Protein AF-A0AAF0IHS7-F1 (afdb_monomer_lite)

Secondary structure (DSSP, 8-state):
--EEEEEEEE-----SSS----EEEEEEESSPPP------TT--S--TTSPSSS-SEEEEEEEEEETTTEEEEEEEEEEEGGGGSS--EEEEEEEE-GGG-----TT-TTGGGS-EEESS--SHHHHHHTTSPPPPPPP------

Sequence (145 aa):
MPYDIYLLTYPIAPNRFNGSRAHWGIFIPNTPTPNFPPHNPTSAQPDPNLPPNPTPIGKVIHVTGTPFTGFGLEFKRNYNLASTGRGWKKYLLAIIDDKHVNIKRANDDDDGGKFSIDITPRDELEKQALRVDPPGPREEVPGVD

Organism: NCBI:txid2070801

Structure (mmCIF, N/CA/C/O backbone):
data_AF-A0AAF0IHS7-F1
#
_entry.id   AF-A0AAF0IHS7-F1
#
loop_
_atom_site.group_PDB
_atom_site.id
_atom_site.type_symbol
_atom_site.label_atom_id
_atom_site.label_alt_id
_atom_site.label_comp_id
_atom_site.label_asym_id
_atom_site.label_entity_id
_atom_site.label_seq_id
_atom_site.pdbx_PDB_ins_code
_atom_site.Cartn_x
_atom_site.Cartn_y
_atom_site.Cartn_z
_atom_site.occupancy
_atom_site.B_iso_or_equiv
_atom_site.auth_seq_id
_atom_site.auth_comp_id
_atom_site.auth_asym_id
_atom_site.auth_atom_id
_atom_site.pdbx_PDB_model_num
ATOM 1 N N . MET A 1 1 ? -11.415 1.745 16.001 1.00 79.81 1 MET A N 1
ATOM 2 C CA . MET A 1 1 ? -11.995 2.629 14.963 1.00 79.81 1 MET A CA 1
ATOM 3 C C . MET A 1 1 ? -11.707 2.026 13.600 1.00 79.81 1 MET A C 1
ATOM 5 O O . MET A 1 1 ? -10.572 1.627 13.393 1.00 79.81 1 MET A O 1
ATOM 9 N N . PRO A 1 2 ? -12.686 1.915 12.694 1.00 88.56 2 PRO A N 1
ATOM 10 C CA . PRO A 1 2 ? -12.454 1.283 11.401 1.00 88.56 2 PRO A CA 1
ATOM 11 C C . PRO A 1 2 ? -11.557 2.126 10.482 1.00 88.56 2 PRO A C 1
ATOM 13 O O . PRO A 1 2 ? -11.348 3.317 10.720 1.00 88.56 2 PRO A O 1
ATOM 16 N N . TYR A 1 3 ? -11.037 1.496 9.432 1.00 90.06 3 TYR A N 1
ATOM 17 C CA . TYR A 1 3 ? -10.193 2.091 8.402 1.00 90.06 3 TYR A CA 1
ATOM 18 C C . TYR A 1 3 ? -10.739 1.806 7.006 1.00 90.06 3 TYR A C 1
ATOM 20 O O . TYR A 1 3 ? -11.112 0.676 6.684 1.00 90.06 3 TYR A O 1
ATOM 28 N N . ASP A 1 4 ? -10.694 2.825 6.155 1.00 91.44 4 ASP A N 1
ATOM 29 C CA . ASP A 1 4 ? -11.002 2.696 4.740 1.00 91.44 4 ASP A CA 1
ATOM 30 C C . ASP A 1 4 ? -9.826 2.062 3.999 1.00 91.44 4 ASP A C 1
ATOM 32 O O . ASP A 1 4 ? -8.671 2.481 4.133 1.00 91.44 4 ASP A O 1
ATOM 36 N N . ILE A 1 5 ? -10.140 1.105 3.137 1.00 93.12 5 ILE A N 1
ATOM 37 C CA . ILE A 1 5 ? -9.214 0.525 2.175 1.00 93.12 5 ILE A CA 1
ATOM 38 C C . ILE A 1 5 ? -9.565 1.061 0.798 1.00 93.12 5 ILE A C 1
ATOM 40 O O . ILE A 1 5 ? -10.705 0.946 0.348 1.00 93.12 5 ILE A O 1
ATOM 44 N N . TYR A 1 6 ? -8.570 1.589 0.096 1.00 94.19 6 TYR A N 1
ATOM 45 C CA . TYR A 1 6 ? -8.725 2.109 -1.252 1.00 94.19 6 TYR A CA 1
ATOM 46 C C . TYR A 1 6 ? -7.919 1.296 -2.262 1.00 94.19 6 TYR A C 1
ATOM 48 O O . TYR A 1 6 ? -6.766 0.950 -2.015 1.00 94.19 6 TYR A O 1
ATOM 56 N N . LEU A 1 7 ? -8.475 1.086 -3.453 1.00 94.69 7 LEU A N 1
ATOM 57 C CA . LEU A 1 7 ? -7.692 0.819 -4.649 1.00 94.69 7 LEU A CA 1
ATOM 58 C C . LEU A 1 7 ? -7.030 2.130 -5.063 1.00 94.69 7 LEU A C 1
ATOM 60 O O . LEU A 1 7 ? -7.700 3.106 -5.410 1.00 94.69 7 LEU A O 1
ATOM 64 N N . LEU A 1 8 ? -5.708 2.148 -5.023 1.00 93.56 8 LEU A N 1
ATOM 65 C CA . LEU A 1 8 ? -4.885 3.243 -5.492 1.00 93.56 8 LEU A CA 1
ATOM 66 C C . LEU A 1 8 ? -4.475 2.964 -6.930 1.00 93.56 8 LEU A C 1
ATOM 68 O O . LEU A 1 8 ? -3.878 1.935 -7.225 1.00 93.56 8 LEU A O 1
ATOM 72 N N . THR A 1 9 ? -4.749 3.904 -7.822 1.00 91.38 9 THR A N 1
ATOM 73 C CA . THR A 1 9 ? -4.288 3.837 -9.209 1.00 91.38 9 THR A CA 1
ATOM 74 C C . THR A 1 9 ? -3.456 5.058 -9.527 1.00 91.38 9 THR A C 1
ATOM 76 O O . THR A 1 9 ? -3.743 6.169 -9.074 1.00 91.38 9 THR A O 1
ATOM 79 N N . TYR A 1 10 ? -2.440 4.854 -10.350 1.00 86.44 10 TYR A N 1
ATOM 80 C CA . TYR A 1 10 ? -1.643 5.931 -10.895 1.00 86.44 10 TYR A CA 1
ATOM 81 C C . TYR A 1 10 ? -1.975 6.041 -12.385 1.00 86.44 10 TYR A C 1
ATOM 83 O O . TYR A 1 10 ? -1.383 5.329 -13.199 1.00 86.44 10 TYR A O 1
ATOM 91 N N . PRO A 1 11 ? -2.953 6.864 -12.792 1.00 77.38 11 PRO A N 1
ATOM 92 C CA . PRO A 1 11 ? -3.234 7.047 -14.207 1.00 77.38 11 PRO A CA 1
ATOM 93 C C . PRO A 1 11 ? -1.996 7.614 -14.916 1.00 77.38 11 PRO A C 1
ATOM 95 O O . PRO A 1 11 ? -1.282 8.462 -14.379 1.00 77.38 11 PRO A O 1
ATOM 98 N N . ILE A 1 12 ? -1.720 7.120 -16.119 1.00 70.69 12 ILE A N 1
ATOM 99 C CA . ILE A 1 12 ? -0.776 7.749 -17.049 1.00 70.69 12 ILE A CA 1
ATOM 100 C C . ILE A 1 12 ? -1.628 8.324 -18.167 1.00 70.69 12 ILE A C 1
ATOM 102 O O . ILE A 1 12 ? -2.582 7.676 -18.602 1.00 70.69 12 ILE A O 1
ATOM 106 N N . ALA A 1 13 ? -1.306 9.531 -18.627 1.00 59.94 13 ALA A N 1
ATOM 107 C CA . ALA A 1 13 ? -1.870 10.004 -19.881 1.00 59.94 13 ALA A CA 1
ATOM 108 C C . ALA A 1 13 ? -1.537 8.972 -20.979 1.00 59.94 13 ALA A C 1
ATOM 110 O O . ALA A 1 13 ? -0.404 8.486 -21.017 1.00 59.94 13 ALA A O 1
ATOM 111 N N . PRO A 1 14 ? -2.492 8.587 -21.839 1.00 53.75 14 PRO A N 1
ATOM 112 C CA . PRO A 1 14 ? -2.250 7.580 -22.864 1.00 53.75 14 PRO A CA 1
ATOM 113 C C . PRO A 1 14 ? -1.097 8.027 -23.773 1.00 53.75 14 PRO A C 1
ATOM 115 O O . PRO A 1 14 ? -1.251 8.946 -24.575 1.00 53.75 14 PRO A O 1
ATOM 118 N N . ASN A 1 15 ? 0.068 7.389 -23.642 1.00 51.56 15 ASN A N 1
ATOM 119 C CA . ASN A 1 15 ? 1.209 7.624 -24.518 1.00 51.56 15 ASN A CA 1
ATOM 120 C C . ASN A 1 15 ? 1.196 6.572 -25.633 1.00 51.56 15 ASN A C 1
ATOM 122 O O . ASN A 1 15 ? 1.313 5.376 -25.366 1.00 51.56 15 ASN A O 1
ATOM 126 N N . ARG A 1 16 ? 1.020 7.019 -26.882 1.00 51.94 16 ARG A N 1
ATOM 127 C CA . ARG A 1 16 ? 0.800 6.152 -28.056 1.00 51.94 16 ARG A CA 1
ATOM 128 C C . ARG A 1 16 ? 2.030 5.337 -28.476 1.00 51.94 16 ARG A C 1
ATOM 130 O O . ARG A 1 16 ? 1.879 4.420 -29.271 1.00 51.94 16 ARG A O 1
ATOM 137 N N . PHE A 1 17 ? 3.218 5.657 -27.959 1.00 49.81 17 PHE A N 1
ATOM 138 C CA . PHE A 1 17 ? 4.482 5.099 -28.460 1.00 49.81 17 PHE A CA 1
ATOM 139 C C . PHE A 1 17 ? 5.218 4.181 -27.486 1.00 49.81 17 PHE A C 1
ATOM 141 O O . PHE A 1 17 ? 6.055 3.397 -27.909 1.00 49.81 17 PHE A O 1
ATOM 148 N N . ASN A 1 18 ? 4.900 4.238 -26.196 1.00 45.16 18 ASN A N 1
ATOM 149 C CA . ASN A 1 18 ? 5.509 3.365 -25.202 1.00 45.16 18 ASN A CA 1
ATOM 150 C C . ASN A 1 18 ? 4.429 3.017 -24.192 1.00 45.16 18 ASN A C 1
ATOM 152 O O . ASN A 1 18 ? 4.066 3.871 -23.381 1.00 45.16 18 ASN A O 1
ATOM 156 N N . GLY A 1 19 ? 3.889 1.797 -24.298 1.00 47.50 19 GLY A N 1
ATOM 157 C CA . GLY A 1 19 ? 2.845 1.252 -23.433 1.00 47.50 19 GLY A CA 1
ATOM 158 C C . GLY A 1 19 ? 3.177 1.514 -21.971 1.00 47.50 19 GLY A C 1
ATOM 159 O O . GLY A 1 19 ? 3.936 0.783 -21.337 1.00 47.50 19 GLY A O 1
ATOM 160 N N . SER A 1 20 ? 2.667 2.626 -21.457 1.00 52.97 20 SER A N 1
ATOM 161 C CA . SER A 1 20 ? 3.046 3.109 -20.146 1.00 52.97 20 SER A CA 1
ATOM 162 C C . SER A 1 20 ? 2.265 2.262 -19.156 1.00 52.97 20 SER A C 1
ATOM 164 O O . SER A 1 20 ? 1.034 2.284 -19.149 1.00 52.97 20 SER A O 1
ATOM 166 N N . ARG A 1 21 ? 2.974 1.438 -18.383 1.00 59.28 21 ARG A N 1
ATOM 167 C CA . ARG A 1 21 ? 2.343 0.461 -17.493 1.00 59.28 21 ARG A CA 1
ATOM 168 C C . ARG A 1 21 ? 1.566 1.204 -16.410 1.00 59.28 21 ARG A C 1
ATOM 170 O O . ARG A 1 21 ? 2.143 1.917 -15.586 1.00 59.28 21 ARG A O 1
ATOM 177 N N . ALA A 1 22 ? 0.244 1.060 -16.436 1.00 65.25 22 ALA A N 1
ATOM 178 C CA . ALA A 1 22 ? -0.592 1.475 -15.325 1.00 65.25 22 ALA A CA 1
ATOM 179 C C . ALA A 1 22 ? -0.125 0.715 -14.076 1.00 65.25 22 ALA A C 1
ATOM 181 O O . ALA A 1 22 ? 0.057 -0.500 -14.122 1.00 65.25 22 ALA A O 1
ATOM 182 N N . HIS A 1 23 ? 0.110 1.450 -12.990 1.00 83.88 23 HIS A N 1
ATOM 183 C CA . HIS A 1 23 ? 0.481 0.876 -11.699 1.00 83.88 23 HIS A CA 1
ATOM 184 C C . HIS A 1 23 ? -0.678 1.070 -10.735 1.00 83.88 23 HIS A C 1
ATOM 186 O O . HIS A 1 23 ? -1.357 2.105 -10.782 1.00 83.88 23 HIS A O 1
ATOM 192 N N . TRP A 1 24 ? -0.899 0.091 -9.870 1.00 91.31 24 TRP A N 1
ATOM 193 C CA . TRP A 1 24 ? -1.923 0.153 -8.842 1.00 91.31 24 TRP A CA 1
ATOM 194 C C . TRP A 1 24 ? -1.435 -0.516 -7.558 1.00 91.31 24 TRP A C 1
ATOM 196 O O . TRP A 1 24 ? -0.457 -1.261 -7.550 1.00 91.31 24 TRP A O 1
ATOM 206 N N . GLY A 1 25 ? -2.113 -0.214 -6.461 1.00 93.69 25 GLY A N 1
ATOM 207 C CA . GLY A 1 25 ? 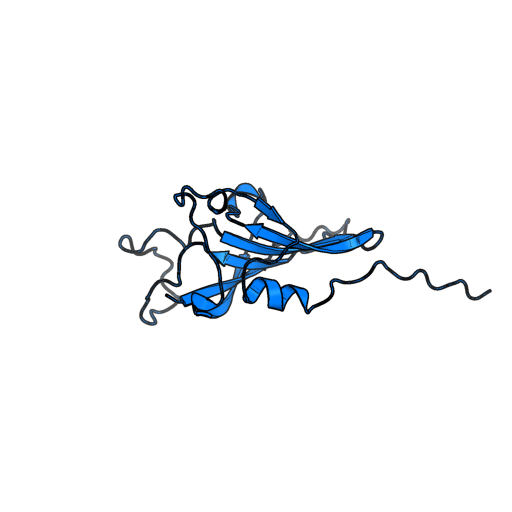-1.875 -0.824 -5.163 1.00 93.69 25 GLY A CA 1
ATOM 208 C C . GLY A 1 25 ? -3.092 -0.674 -4.266 1.00 93.69 25 GLY A C 1
ATOM 209 O O . GLY A 1 25 ? -4.097 -0.077 -4.648 1.00 93.69 25 GLY A O 1
ATOM 210 N N . ILE A 1 26 ? -2.993 -1.199 -3.057 1.00 95.50 26 ILE A N 1
ATOM 211 C CA . ILE A 1 26 ? -3.967 -0.998 -1.992 1.00 95.50 26 ILE A CA 1
ATOM 212 C C . ILE A 1 26 ? -3.432 0.107 -1.086 1.00 95.50 26 ILE A C 1
ATOM 214 O O . ILE A 1 26 ? -2.281 0.049 -0.660 1.00 95.50 26 ILE A O 1
ATOM 218 N N . PHE A 1 27 ? -4.250 1.113 -0.794 1.00 94.81 27 PHE A N 1
ATOM 219 C CA . PHE A 1 27 ? -3.906 2.217 0.094 1.00 94.81 27 PHE A CA 1
ATOM 220 C C . PHE A 1 27 ? -4.801 2.235 1.327 1.00 94.81 27 PHE A C 1
ATOM 222 O O . PHE A 1 27 ? -6.025 2.204 1.206 1.00 94.81 27 PHE A O 1
ATOM 229 N N . ILE A 1 28 ? -4.181 2.349 2.497 1.00 93.69 28 ILE A N 1
ATOM 230 C CA . ILE A 1 28 ? -4.856 2.505 3.785 1.00 93.69 28 ILE A CA 1
ATOM 231 C C . ILE A 1 28 ? -4.351 3.812 4.409 1.00 93.69 28 ILE A C 1
ATOM 233 O O . ILE A 1 28 ? -3.152 3.908 4.687 1.00 93.69 28 ILE A O 1
ATOM 237 N N . PRO A 1 29 ? -5.199 4.837 4.608 1.00 91.50 29 PRO A N 1
ATOM 238 C CA . PRO A 1 29 ? -4.777 6.085 5.232 1.00 91.50 29 PRO A CA 1
ATOM 239 C C . PRO A 1 29 ? -4.340 5.871 6.683 1.00 91.50 29 PRO A C 1
ATOM 241 O O . PRO A 1 29 ? -4.872 5.015 7.387 1.00 91.50 29 PRO A O 1
ATOM 244 N N . ASN A 1 30 ? -3.436 6.720 7.176 1.00 88.44 30 ASN A N 1
ATOM 245 C CA . ASN A 1 30 ? -3.055 6.692 8.593 1.00 88.44 30 ASN A CA 1
ATOM 246 C C . ASN A 1 30 ? -4.152 7.235 9.535 1.00 88.44 30 ASN A C 1
ATOM 248 O O . ASN A 1 30 ? -4.061 7.128 10.764 1.00 88.44 30 ASN A O 1
ATOM 252 N N . THR A 1 31 ? -5.194 7.831 8.959 1.00 84.25 31 THR A N 1
ATOM 253 C CA . THR A 1 31 ? -6.385 8.305 9.657 1.00 84.25 31 THR A CA 1
ATOM 254 C C . THR A 1 31 ? -7.497 7.259 9.561 1.00 84.25 31 THR A C 1
ATOM 256 O O . THR A 1 31 ? -7.749 6.781 8.454 1.00 84.25 31 THR A O 1
ATOM 259 N N . PRO A 1 32 ? -8.174 6.923 10.674 1.00 83.75 32 PRO A N 1
ATOM 260 C CA . PRO A 1 32 ? -9.330 6.032 10.640 1.00 83.75 32 PRO A CA 1
ATOM 261 C C . PRO A 1 32 ? -10.442 6.617 9.765 1.00 83.75 32 PRO A C 1
ATOM 263 O O . PRO A 1 32 ? -10.461 7.827 9.508 1.00 83.75 32 PRO A O 1
ATOM 266 N N . THR A 1 33 ? -11.366 5.759 9.329 1.00 81.19 33 THR A N 1
ATOM 267 C CA . THR A 1 33 ? -12.573 6.161 8.604 1.00 81.19 33 THR A CA 1
ATOM 268 C C . THR A 1 33 ? -13.274 7.253 9.405 1.00 81.19 33 THR A C 1
ATOM 270 O O . THR A 1 33 ? -13.623 7.030 10.570 1.00 81.19 33 THR A O 1
ATOM 273 N N . PRO A 1 34 ? -13.457 8.452 8.836 1.00 71.06 34 PRO A N 1
ATOM 274 C CA . PRO A 1 34 ? -14.186 9.492 9.531 1.00 71.06 34 PRO A CA 1
ATOM 275 C C . PRO A 1 34 ? -15.635 9.039 9.736 1.00 71.06 34 PRO A C 1
ATOM 277 O O . PRO A 1 34 ? -16.282 8.552 8.810 1.00 71.06 34 PRO A O 1
ATOM 280 N N . ASN A 1 35 ? -16.131 9.180 10.966 1.00 59.12 35 ASN A N 1
ATOM 281 C CA . ASN A 1 35 ? -17.510 8.870 11.337 1.00 59.12 35 ASN A CA 1
ATOM 282 C C . ASN A 1 35 ? -18.460 9.878 10.670 1.00 59.12 35 ASN A C 1
ATOM 284 O O . ASN A 1 35 ? -18.922 10.823 11.304 1.00 59.12 35 ASN A O 1
ATOM 288 N N . PHE A 1 36 ? -18.728 9.702 9.382 1.00 53.88 36 PHE A N 1
ATOM 289 C CA . PHE A 1 36 ? -19.752 10.455 8.677 1.00 53.88 36 PHE A CA 1
ATOM 290 C C . PHE A 1 36 ? -21.074 9.685 8.738 1.00 53.88 36 PHE A C 1
ATOM 292 O O . PHE A 1 36 ? -21.102 8.512 8.356 1.00 53.88 36 PHE A O 1
ATOM 299 N N . PRO A 1 37 ? -22.194 10.308 9.148 1.00 46.00 37 PRO A N 1
ATOM 300 C CA . PRO A 1 37 ? -23.495 9.841 8.689 1.00 46.00 37 PRO A CA 1
ATOM 301 C C . PRO A 1 37 ? -23.504 9.882 7.149 1.00 46.00 37 PRO A C 1
ATOM 303 O O . PRO A 1 37 ? -22.789 10.702 6.565 1.00 46.00 37 PRO A O 1
ATOM 306 N N . PRO A 1 38 ? -24.283 9.028 6.463 1.00 42.94 38 PRO A N 1
ATOM 307 C CA . PRO A 1 38 ? -24.330 9.009 5.006 1.00 42.94 38 PRO A CA 1
ATOM 308 C C . PRO A 1 38 ? -24.865 10.353 4.495 1.00 42.94 38 PRO A C 1
ATOM 310 O O . PRO A 1 38 ? -26.072 10.586 4.449 1.00 42.94 38 PRO A O 1
ATOM 313 N N . HIS A 1 39 ? -23.964 11.262 4.130 1.00 43.16 39 HIS A N 1
ATOM 314 C CA . HIS A 1 39 ? -24.305 12.530 3.509 1.00 43.16 39 HIS A CA 1
ATOM 315 C C . HIS A 1 39 ? -23.812 12.542 2.062 1.00 43.16 39 HIS A C 1
ATOM 317 O O . HIS A 1 39 ? -22.708 12.122 1.728 1.00 43.16 39 HIS A O 1
ATOM 323 N N . ASN A 1 40 ? -24.747 12.953 1.215 1.00 40.84 40 ASN A N 1
ATOM 324 C CA . ASN A 1 40 ? -24.813 12.851 -0.234 1.00 40.84 40 ASN A CA 1
ATOM 325 C C . ASN A 1 40 ? -23.490 13.221 -0.954 1.00 40.84 40 ASN A C 1
ATOM 327 O O . ASN A 1 40 ? -22.968 14.309 -0.713 1.00 40.84 40 ASN A O 1
ATOM 331 N N . PRO A 1 41 ? -22.979 12.410 -1.904 1.00 46.50 41 PRO A N 1
ATOM 332 C CA . PRO A 1 41 ? -21.697 12.640 -2.592 1.00 46.50 41 PRO A CA 1
ATOM 333 C C . PRO A 1 41 ? -21.678 13.827 -3.585 1.00 46.50 41 PRO A C 1
ATOM 335 O O . PRO A 1 41 ? -20.803 13.894 -4.445 1.00 46.50 41 PRO A O 1
ATOM 338 N N . THR A 1 42 ? -22.630 14.764 -3.517 1.00 41.00 42 THR A N 1
ATOM 339 C CA . THR A 1 42 ? -22.812 15.833 -4.522 1.00 41.00 42 THR A CA 1
ATOM 340 C C . THR A 1 42 ? -22.318 17.215 -4.080 1.00 41.00 42 THR A C 1
ATOM 342 O O . THR A 1 42 ? -22.273 18.130 -4.900 1.00 41.00 42 THR A O 1
ATOM 345 N N . SER A 1 43 ? -21.907 17.418 -2.826 1.00 41.53 43 SER A N 1
ATOM 346 C CA . SER A 1 43 ? -21.350 18.711 -2.408 1.00 41.53 43 SER A CA 1
ATOM 347 C C . SER A 1 43 ? -19.841 18.755 -2.650 1.00 41.53 43 SER A C 1
ATOM 349 O O . SER A 1 43 ? -19.050 18.301 -1.830 1.00 41.53 43 SER A O 1
ATOM 351 N N . ALA A 1 44 ? -19.429 19.372 -3.757 1.00 44.66 44 ALA A N 1
ATOM 352 C CA . ALA A 1 44 ? -18.039 19.732 -4.058 1.00 44.66 44 ALA A CA 1
ATOM 353 C C . ALA A 1 44 ? -17.458 20.822 -3.123 1.00 44.66 44 ALA A C 1
ATOM 355 O O . ALA A 1 44 ? -16.467 21.466 -3.464 1.00 44.66 44 ALA A O 1
ATOM 356 N N . GLN A 1 45 ? -18.069 21.055 -1.958 1.00 42.56 45 GLN A N 1
ATOM 357 C CA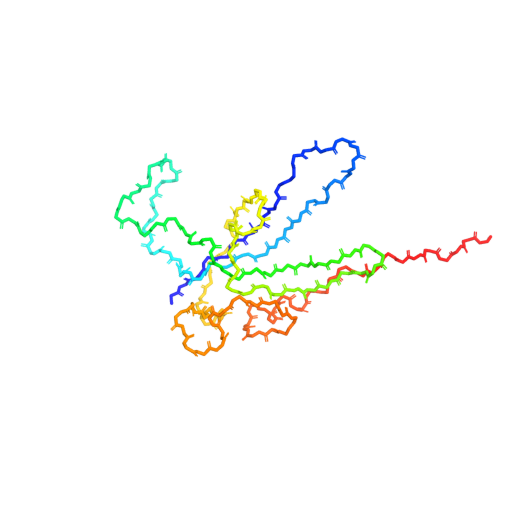 . GLN A 1 45 ? -17.628 22.044 -0.987 1.00 42.56 45 GLN A CA 1
ATOM 358 C C . GLN A 1 45 ? -17.064 21.305 0.236 1.00 42.56 45 GLN A C 1
ATOM 360 O O . GLN A 1 45 ? -17.824 20.595 0.897 1.00 42.56 45 GLN A O 1
ATOM 365 N N . PRO A 1 46 ? -15.756 21.417 0.531 1.00 50.91 46 PRO A N 1
ATOM 366 C CA . PRO A 1 46 ? -15.201 20.863 1.757 1.00 50.91 46 PRO A CA 1
ATOM 367 C C . PRO A 1 46 ? -15.850 21.586 2.941 1.00 50.91 46 PRO A C 1
ATOM 369 O O . PRO A 1 46 ? -15.734 22.806 3.056 1.00 50.91 46 PRO A O 1
ATOM 372 N N . ASP A 1 47 ? -16.587 20.857 3.781 1.00 53.06 47 ASP A N 1
ATOM 373 C CA . ASP A 1 47 ? -17.128 21.421 5.019 1.00 53.06 47 ASP A CA 1
ATOM 374 C C . ASP A 1 47 ? -15.944 21.845 5.912 1.00 53.06 47 ASP A C 1
ATOM 376 O O . ASP A 1 47 ? -15.077 21.020 6.213 1.00 53.06 47 ASP A O 1
ATOM 380 N N . PRO A 1 48 ? -15.865 23.133 6.295 1.00 52.31 48 PRO A N 1
ATOM 381 C CA . PRO A 1 48 ? -14.732 23.697 7.027 1.00 52.31 48 PRO A CA 1
ATOM 382 C C . PRO A 1 48 ? -14.562 23.130 8.445 1.00 52.31 48 PRO A C 1
ATOM 384 O O . PRO A 1 48 ? -13.531 23.381 9.065 1.00 52.31 48 PRO A O 1
ATOM 387 N N . ASN A 1 49 ? -15.539 22.373 8.958 1.00 49.84 49 ASN A N 1
ATOM 388 C CA . ASN A 1 49 ? -15.458 21.694 10.255 1.00 49.84 49 ASN A CA 1
ATOM 389 C C . ASN A 1 49 ? -14.985 20.239 10.144 1.00 49.84 49 ASN A C 1
ATOM 391 O O . ASN A 1 49 ? -14.787 19.574 11.164 1.00 49.84 49 ASN A O 1
ATOM 395 N N . LEU A 1 50 ? -14.807 19.729 8.924 1.00 50.25 50 LEU A N 1
ATOM 396 C CA . LEU A 1 50 ? -14.255 18.400 8.706 1.00 50.25 50 LEU A CA 1
ATOM 397 C C . LEU A 1 50 ? -12.737 18.452 8.783 1.00 50.25 50 LEU A C 1
ATOM 399 O O . LEU A 1 50 ? -12.132 19.398 8.269 1.00 50.25 50 LEU A O 1
ATOM 403 N N . PRO A 1 51 ? -12.093 17.438 9.396 1.00 48.91 51 PRO A N 1
ATOM 404 C CA . PRO A 1 51 ? -10.652 17.321 9.295 1.00 48.91 51 PRO A CA 1
ATOM 405 C C . PRO A 1 51 ? -10.275 17.380 7.808 1.00 48.91 51 PRO A C 1
ATOM 407 O O . PRO A 1 51 ? -10.955 16.755 6.983 1.00 48.91 51 PRO A O 1
ATOM 410 N N . PRO A 1 52 ? -9.241 18.164 7.450 1.00 49.53 52 PRO A N 1
ATOM 411 C CA . PRO A 1 52 ? -8.860 18.373 6.062 1.00 49.53 52 PRO A CA 1
ATOM 412 C C . PRO A 1 52 ? -8.691 17.015 5.388 1.00 49.53 52 PRO A C 1
ATOM 414 O O . PRO A 1 52 ? -8.184 16.097 6.030 1.00 49.53 52 PRO A O 1
ATOM 417 N N . ASN A 1 53 ? -9.166 16.919 4.139 1.00 51.06 53 ASN A N 1
ATOM 418 C CA . ASN A 1 53 ? -9.101 15.779 3.215 1.00 51.06 53 ASN A CA 1
ATOM 419 C C . ASN A 1 53 ? -8.300 14.565 3.718 1.00 51.06 53 ASN A C 1
ATOM 421 O O . ASN A 1 53 ? -7.134 14.746 4.074 1.00 51.06 53 ASN A O 1
ATOM 425 N N . PRO A 1 54 ? -8.833 13.326 3.611 1.00 58.62 54 PRO A N 1
ATOM 426 C CA . PRO A 1 54 ? -8.171 12.120 4.113 1.00 58.62 54 PRO A CA 1
ATOM 427 C C . PRO A 1 54 ? -6.688 12.148 3.763 1.00 58.62 54 PRO A C 1
ATOM 429 O O . PRO A 1 54 ? -6.336 12.199 2.577 1.00 58.62 54 PRO A O 1
ATOM 432 N N . THR A 1 55 ? -5.858 12.205 4.810 1.00 65.62 55 THR A N 1
ATOM 433 C CA . THR A 1 55 ? -4.444 12.570 4.694 1.00 65.62 55 THR A CA 1
ATOM 434 C C . THR A 1 55 ? -3.764 11.756 3.589 1.00 65.62 55 THR A C 1
ATOM 436 O O . THR A 1 55 ? -4.036 10.559 3.446 1.00 65.62 55 THR A O 1
ATOM 439 N N . PRO A 1 56 ? -2.875 12.360 2.777 1.00 83.69 56 PRO A N 1
ATOM 440 C CA . PRO A 1 56 ? -2.173 11.624 1.728 1.00 83.69 56 PRO A CA 1
ATOM 441 C C . PRO A 1 56 ? -1.142 10.645 2.305 1.00 83.69 56 PRO A C 1
ATOM 443 O O . PRO A 1 56 ? -0.449 9.987 1.540 1.00 83.69 56 PRO A O 1
ATOM 446 N N . ILE A 1 57 ? -1.010 10.562 3.632 1.00 89.88 57 ILE A N 1
ATOM 447 C CA . ILE A 1 57 ? -0.057 9.705 4.324 1.00 89.88 57 ILE A CA 1
ATOM 448 C C . ILE A 1 57 ? -0.755 8.407 4.717 1.00 89.88 57 ILE A C 1
ATOM 450 O O . ILE A 1 57 ? -1.810 8.418 5.354 1.00 89.88 57 ILE A O 1
ATOM 454 N N . GLY A 1 58 ? -0.156 7.282 4.350 1.00 91.81 58 GLY A N 1
ATOM 455 C CA . GLY A 1 58 ? -0.725 5.981 4.652 1.00 91.81 58 GLY A CA 1
ATOM 456 C C . GLY A 1 58 ? 0.205 4.821 4.355 1.00 91.81 58 GLY A C 1
ATOM 457 O O . GLY A 1 58 ? 1.399 4.979 4.092 1.00 91.81 58 GLY A O 1
ATOM 458 N N . LYS A 1 59 ? -0.378 3.633 4.375 1.00 93.06 59 LYS A N 1
ATOM 459 C CA . LYS A 1 59 ? 0.237 2.393 3.928 1.00 93.06 59 LYS A CA 1
ATOM 460 C C . LYS A 1 59 ? -0.119 2.139 2.469 1.00 93.06 59 LYS A C 1
ATOM 462 O O . LYS A 1 59 ? -1.281 2.279 2.098 1.00 93.06 59 LYS A O 1
ATOM 467 N N . VAL A 1 60 ? 0.858 1.739 1.660 1.00 94.94 60 VAL A N 1
ATOM 468 C CA . VAL A 1 60 ? 0.648 1.206 0.310 1.00 94.94 60 VAL A CA 1
ATOM 469 C C . VAL A 1 60 ? 1.134 -0.234 0.275 1.00 94.94 60 VAL A C 1
ATOM 471 O O . VAL A 1 60 ? 2.293 -0.502 0.582 1.00 94.94 60 VAL A O 1
ATOM 474 N N . ILE A 1 61 ? 0.253 -1.138 -0.131 1.00 95.44 61 ILE A N 1
ATOM 475 C CA . ILE A 1 61 ? 0.578 -2.522 -0.464 1.00 95.44 61 ILE A CA 1
ATOM 476 C C . ILE A 1 61 ? 0.536 -2.624 -1.982 1.00 95.44 61 ILE A C 1
ATOM 478 O O . ILE A 1 61 ? -0.500 -2.363 -2.596 1.00 95.44 61 ILE A O 1
ATOM 482 N N . HIS A 1 62 ? 1.657 -2.948 -2.609 1.00 94.00 62 HIS A N 1
ATOM 483 C CA . HIS A 1 62 ? 1.736 -3.021 -4.067 1.00 94.00 62 HIS A CA 1
ATOM 484 C C . HIS A 1 62 ? 2.781 -4.031 -4.510 1.00 94.00 62 HIS A C 1
ATOM 486 O O . HIS A 1 62 ? 3.548 -4.546 -3.704 1.00 94.00 62 HIS A O 1
ATOM 492 N N . VAL A 1 63 ? 2.802 -4.300 -5.806 1.00 91.00 63 VAL A N 1
ATOM 493 C CA . VAL A 1 63 ? 3.774 -5.197 -6.416 1.00 91.00 63 VAL A CA 1
ATOM 494 C C . VAL A 1 63 ? 4.721 -4.382 -7.291 1.00 91.00 63 VAL A C 1
ATOM 496 O O . VAL A 1 63 ? 4.275 -3.593 -8.121 1.00 91.00 63 VAL A O 1
ATOM 499 N N . THR A 1 64 ? 6.025 -4.563 -7.122 1.00 88.44 64 THR A N 1
ATOM 500 C CA . THR A 1 64 ? 7.066 -3.918 -7.934 1.00 88.44 64 THR A CA 1
ATOM 501 C C . THR A 1 64 ? 7.853 -4.972 -8.706 1.00 88.44 64 THR A C 1
ATOM 503 O O . THR A 1 64 ? 7.804 -6.153 -8.383 1.00 88.44 64 THR A O 1
ATOM 506 N N . GLY A 1 65 ? 8.540 -4.576 -9.777 1.00 85.31 65 GLY A N 1
ATOM 507 C CA . GLY A 1 65 ? 9.358 -5.487 -10.580 1.00 85.31 65 GLY A CA 1
ATOM 508 C C . GLY A 1 65 ? 9.113 -5.357 -12.075 1.00 85.31 65 GLY A C 1
ATOM 509 O O . GLY A 1 65 ? 8.546 -4.371 -12.558 1.00 85.31 65 GLY A O 1
ATOM 510 N N . THR A 1 66 ? 9.586 -6.351 -12.822 1.00 82.00 66 THR A N 1
ATOM 511 C CA . THR A 1 66 ? 9.527 -6.362 -14.285 1.00 82.00 66 THR A CA 1
ATOM 512 C C . THR A 1 66 ? 9.212 -7.763 -14.798 1.00 82.00 66 THR A C 1
ATOM 514 O O . THR A 1 66 ? 9.498 -8.742 -14.115 1.00 82.00 66 THR A O 1
ATOM 517 N N . PRO A 1 67 ? 8.711 -7.905 -16.037 1.00 81.31 67 PRO A N 1
ATOM 518 C CA . PRO A 1 67 ? 8.521 -9.228 -16.629 1.00 81.31 67 PRO A CA 1
ATOM 519 C C . PRO A 1 67 ? 9.799 -10.077 -16.717 1.00 81.31 67 PRO A C 1
ATOM 521 O O . PRO A 1 67 ? 9.693 -11.293 -16.799 1.00 81.31 67 PRO A O 1
ATOM 524 N N . PHE A 1 68 ? 10.984 -9.454 -16.727 1.00 76.94 68 PHE A N 1
ATOM 525 C CA . PHE A 1 68 ? 12.267 -10.155 -16.842 1.00 76.94 68 PHE A CA 1
ATOM 526 C C . PHE A 1 68 ? 12.800 -10.634 -15.492 1.00 76.94 68 PHE A C 1
ATOM 528 O O . PHE A 1 68 ? 13.316 -11.737 -15.388 1.00 76.94 68 PHE A O 1
ATOM 535 N N . THR A 1 69 ? 12.672 -9.810 -14.453 1.00 79.19 69 THR A N 1
ATOM 536 C CA . THR A 1 69 ? 13.169 -10.125 -13.103 1.00 79.19 69 THR A CA 1
ATOM 537 C C . THR A 1 69 ? 12.112 -10.780 -12.218 1.00 79.19 69 THR A C 1
ATOM 539 O O . THR A 1 69 ? 12.410 -11.158 -11.091 1.00 79.19 69 THR A O 1
ATOM 542 N N . GLY A 1 70 ? 10.872 -10.863 -12.700 1.00 83.81 70 GLY A N 1
ATOM 543 C CA . GLY A 1 70 ? 9.715 -11.174 -11.877 1.00 83.81 70 GLY A CA 1
ATOM 544 C C . GLY A 1 70 ? 9.253 -9.971 -11.060 1.00 83.81 70 GLY A C 1
ATOM 545 O O . GLY A 1 70 ? 9.837 -8.876 -11.097 1.00 83.81 70 GLY A O 1
ATOM 546 N N . PHE A 1 71 ? 8.161 -10.194 -10.342 1.00 88.06 71 PHE A N 1
ATOM 547 C CA . PHE A 1 71 ? 7.509 -9.204 -9.507 1.00 88.06 71 PHE A CA 1
ATOM 548 C C . PHE A 1 71 ? 7.552 -9.618 -8.030 1.00 88.06 71 PHE A C 1
ATOM 550 O O . PHE A 1 71 ? 7.558 -10.804 -7.714 1.00 88.06 71 PHE A O 1
ATOM 557 N N . GLY A 1 72 ? 7.571 -8.642 -7.124 1.00 90.19 72 GLY A N 1
ATOM 558 C CA . GLY A 1 72 ? 7.624 -8.847 -5.677 1.00 90.19 72 GLY A CA 1
ATOM 559 C C . GLY A 1 72 ? 6.658 -7.929 -4.935 1.00 90.19 72 GLY A C 1
ATOM 560 O O . GLY A 1 72 ? 6.434 -6.790 -5.348 1.00 90.19 72 GLY A O 1
ATOM 561 N N . LEU A 1 73 ? 6.072 -8.430 -3.847 1.00 93.25 73 LEU A N 1
ATOM 562 C CA . LEU A 1 73 ? 5.214 -7.639 -2.967 1.00 93.25 73 LEU A CA 1
ATOM 563 C C . LEU A 1 73 ? 6.065 -6.693 -2.110 1.00 93.25 73 LEU A C 1
ATOM 565 O O . LEU A 1 73 ? 7.072 -7.097 -1.535 1.00 93.25 73 LEU A O 1
ATOM 569 N N . GLU A 1 74 ? 5.633 -5.442 -1.998 1.00 94.25 74 GLU A N 1
ATOM 570 C CA . GLU A 1 74 ? 6.290 -4.406 -1.210 1.00 94.25 74 GLU A CA 1
ATOM 571 C C . GLU A 1 74 ? 5.254 -3.654 -0.358 1.00 94.25 74 GLU A C 1
ATOM 573 O O . GLU A 1 74 ? 4.145 -3.335 -0.802 1.00 94.25 74 GLU A O 1
ATOM 578 N N . PHE A 1 75 ? 5.637 -3.341 0.877 1.00 94.75 75 PHE A N 1
ATOM 579 C CA . PHE A 1 75 ? 4.865 -2.560 1.832 1.00 94.75 75 PHE A CA 1
ATOM 580 C C . PHE A 1 75 ? 5.545 -1.213 2.063 1.00 94.75 75 PHE A C 1
ATOM 582 O O . PHE A 1 75 ? 6.578 -1.134 2.729 1.00 94.75 75 PHE A O 1
ATOM 589 N N . LYS A 1 76 ? 4.939 -0.130 1.573 1.00 93.88 76 LYS A N 1
ATOM 590 C CA . LYS A 1 76 ? 5.332 1.229 1.963 1.00 93.88 76 LYS A CA 1
ATOM 591 C C . LYS A 1 76 ? 4.497 1.663 3.155 1.00 93.88 76 LYS A C 1
ATOM 593 O O . LYS A 1 76 ? 3.272 1.635 3.077 1.00 93.88 76 LYS A O 1
ATOM 598 N N . ARG A 1 77 ? 5.121 2.099 4.245 1.00 92.75 77 ARG A N 1
ATOM 599 C CA . ARG A 1 77 ? 4.427 2.582 5.454 1.00 92.75 77 ARG A CA 1
ATOM 600 C C . ARG A 1 77 ? 4.761 4.041 5.702 1.00 92.75 77 ARG A C 1
ATOM 602 O O . ARG A 1 77 ? 5.852 4.483 5.350 1.00 92.75 77 ARG A O 1
ATOM 609 N N . ASN A 1 78 ? 3.806 4.787 6.260 1.00 90.56 78 ASN A N 1
ATOM 610 C CA . ASN A 1 78 ? 3.880 6.248 6.398 1.00 90.56 78 ASN A CA 1
ATOM 611 C C . ASN A 1 78 ? 4.256 6.945 5.079 1.00 90.56 78 ASN A C 1
ATOM 613 O O . ASN A 1 78 ? 4.967 7.948 5.051 1.00 90.56 78 ASN A O 1
ATOM 617 N N . TYR A 1 79 ? 3.802 6.380 3.962 1.00 91.50 79 TYR A N 1
ATOM 618 C CA . TYR A 1 79 ? 4.074 6.889 2.634 1.00 91.50 79 TYR A CA 1
ATOM 619 C C . TYR A 1 79 ? 3.163 8.068 2.332 1.00 91.50 79 TYR A C 1
ATOM 621 O O . TYR A 1 79 ? 1.942 7.939 2.371 1.00 91.50 79 TYR A O 1
ATOM 629 N N . ASN A 1 80 ? 3.764 9.206 1.998 1.00 90.69 80 ASN A N 1
ATOM 630 C CA . ASN A 1 80 ? 3.041 10.379 1.539 1.00 90.69 80 ASN A CA 1
ATOM 631 C C . ASN A 1 80 ? 2.788 10.280 0.027 1.00 90.69 80 ASN A C 1
ATOM 633 O O . ASN A 1 80 ? 3.703 10.486 -0.762 1.00 90.69 80 ASN A O 1
ATOM 637 N N . LEU A 1 81 ? 1.546 10.034 -0.394 1.00 88.19 81 LEU A N 1
ATOM 638 C CA . LEU A 1 81 ? 1.155 9.997 -1.808 1.00 88.19 81 LEU A CA 1
ATOM 639 C C . LEU A 1 81 ? 1.535 11.278 -2.563 1.00 88.19 81 LEU A C 1
ATOM 641 O O . LEU A 1 81 ? 1.802 11.219 -3.760 1.00 88.19 81 LEU A O 1
ATOM 645 N N . ALA A 1 82 ? 1.594 12.432 -1.891 1.00 86.38 82 ALA A N 1
ATOM 646 C CA . ALA A 1 82 ? 2.001 13.685 -2.523 1.00 86.38 82 ALA A CA 1
ATOM 647 C C . ALA A 1 82 ? 3.491 13.706 -2.920 1.00 86.38 82 ALA A C 1
ATOM 649 O O . ALA A 1 82 ? 3.864 14.465 -3.811 1.00 86.38 82 ALA A O 1
ATOM 650 N N . SER A 1 83 ? 4.341 12.858 -2.323 1.00 84.12 83 SER A N 1
ATOM 651 C CA . SER A 1 83 ? 5.772 12.799 -2.657 1.00 84.12 83 SER A CA 1
ATOM 652 C C . SER A 1 83 ? 6.068 12.048 -3.958 1.00 84.12 83 SER A C 1
ATOM 654 O O . SER A 1 83 ? 7.187 12.106 -4.457 1.00 84.12 83 SER A O 1
ATOM 656 N N . THR A 1 84 ? 5.081 11.358 -4.544 1.00 79.56 84 THR A N 1
ATOM 657 C CA . THR A 1 84 ? 5.296 10.540 -5.748 1.00 79.56 84 THR A CA 1
ATOM 658 C C . THR A 1 84 ? 5.545 11.344 -7.026 1.00 79.56 84 THR A C 1
ATOM 660 O O . THR A 1 84 ? 5.955 10.751 -8.022 1.00 79.56 84 THR A O 1
ATOM 663 N N . GLY A 1 85 ? 5.218 12.643 -7.056 1.00 76.00 85 GLY A N 1
ATOM 664 C CA . GLY A 1 85 ? 5.317 13.481 -8.262 1.00 76.00 85 GLY A CA 1
ATOM 665 C C . GLY A 1 85 ? 4.388 13.081 -9.425 1.00 76.00 85 GLY A C 1
ATOM 666 O O . GLY A 1 85 ? 4.489 13.646 -10.510 1.00 76.00 85 GLY A O 1
ATOM 667 N N . ARG A 1 86 ? 3.477 12.118 -9.224 1.00 78.50 86 ARG A N 1
ATOM 668 C CA . ARG A 1 86 ? 2.531 11.589 -10.225 1.00 78.50 86 ARG A CA 1
ATOM 669 C C . ARG A 1 86 ? 1.093 11.722 -9.727 1.00 78.50 86 ARG A C 1
ATOM 671 O O . ARG A 1 86 ? 0.824 11.580 -8.537 1.00 78.50 86 ARG A O 1
ATOM 678 N N . GLY A 1 87 ? 0.161 11.956 -10.649 1.00 83.69 87 GLY A N 1
ATOM 679 C CA . GLY A 1 87 ? -1.267 11.932 -10.338 1.00 83.69 87 GLY A CA 1
ATOM 680 C C . GLY A 1 87 ? -1.713 10.554 -9.840 1.00 83.69 87 GLY A C 1
ATOM 681 O O . GLY A 1 87 ? -1.277 9.523 -10.356 1.00 83.69 87 GLY A O 1
ATOM 682 N N . TRP A 1 88 ? -2.598 10.538 -8.849 1.00 88.19 88 TRP A N 1
ATOM 683 C CA . TRP A 1 88 ? -3.162 9.322 -8.274 1.00 88.19 88 TRP A CA 1
ATOM 684 C C . TRP A 1 88 ? -4.678 9.453 -8.112 1.00 88.19 88 TRP A C 1
ATOM 686 O O . TRP A 1 88 ? -5.212 10.554 -7.977 1.00 88.19 88 TRP A O 1
ATOM 696 N N . LYS A 1 89 ? -5.381 8.320 -8.132 1.00 89.12 89 LYS A N 1
ATOM 697 C CA . LYS A 1 89 ? -6.809 8.217 -7.802 1.00 89.12 89 LYS A CA 1
ATOM 698 C C . LYS A 1 89 ? -7.015 7.112 -6.775 1.00 89.12 89 LYS A C 1
ATOM 700 O O . LYS A 1 89 ? -6.372 6.068 -6.869 1.00 89.12 89 LYS A O 1
ATOM 705 N N . LYS A 1 90 ? -7.925 7.345 -5.829 1.00 90.12 90 LYS A N 1
ATOM 706 C CA . LYS A 1 90 ? -8.357 6.375 -4.818 1.00 90.12 90 LYS A CA 1
ATOM 707 C C . LYS A 1 90 ? -9.798 5.958 -5.104 1.00 90.12 90 LYS A C 1
ATOM 709 O O . LYS A 1 90 ? -10.634 6.825 -5.343 1.00 90.12 90 LYS A O 1
ATOM 714 N N . TYR A 1 91 ? -10.082 4.666 -5.027 1.00 89.69 91 TYR A N 1
ATOM 715 C CA . TYR A 1 91 ? -11.433 4.110 -5.109 1.00 89.69 91 TYR A CA 1
ATOM 716 C C . TYR A 1 91 ? -11.690 3.288 -3.853 1.00 89.69 91 TYR A C 1
ATOM 718 O O . TYR A 1 91 ? -10.893 2.406 -3.555 1.00 89.69 91 TYR A O 1
ATOM 726 N N . LEU A 1 92 ? -12.743 3.590 -3.092 1.00 91.19 92 LEU A N 1
ATOM 727 C CA . LEU A 1 92 ? -13.056 2.840 -1.872 1.00 91.19 92 LEU A CA 1
ATOM 728 C C . LEU A 1 92 ? -13.348 1.375 -2.234 1.00 91.19 92 LEU A C 1
ATOM 730 O O . LEU A 1 92 ? -14.175 1.111 -3.103 1.00 91.19 92 LEU A O 1
ATOM 734 N N . LEU A 1 93 ? -12.656 0.444 -1.581 1.00 91.50 93 LEU A N 1
ATOM 735 C CA . LEU A 1 93 ? -12.868 -0.996 -1.727 1.00 91.50 93 LEU A CA 1
ATOM 736 C C . LEU A 1 93 ? -13.663 -1.562 -0.555 1.00 91.50 93 LEU A C 1
ATOM 738 O O . LEU A 1 93 ? -14.579 -2.351 -0.760 1.00 91.50 93 LEU A O 1
ATOM 742 N N . ALA A 1 94 ? -13.284 -1.189 0.668 1.00 91.12 94 ALA A N 1
ATOM 743 C CA . ALA A 1 94 ? -13.857 -1.749 1.884 1.00 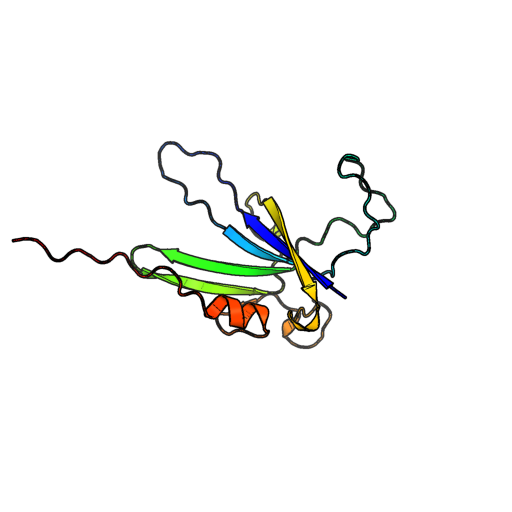91.12 94 ALA A CA 1
ATOM 744 C C . ALA A 1 94 ? -13.590 -0.854 3.098 1.00 91.12 94 ALA A C 1
ATOM 746 O O . ALA A 1 94 ? -12.747 0.040 3.053 1.00 91.12 94 ALA A O 1
ATOM 747 N N . ILE A 1 95 ? -14.283 -1.161 4.192 1.00 90.88 95 ILE A N 1
ATOM 748 C CA . ILE A 1 95 ? -14.041 -0.624 5.531 1.00 90.88 95 ILE A CA 1
ATOM 749 C C . ILE A 1 95 ? -13.698 -1.819 6.425 1.00 90.88 95 ILE A C 1
ATOM 751 O O . ILE A 1 95 ? -14.414 -2.820 6.399 1.00 90.88 95 ILE A O 1
ATOM 755 N N . ILE A 1 96 ? -12.607 -1.740 7.186 1.00 90.06 96 ILE A N 1
ATOM 756 C CA . ILE A 1 96 ? -12.142 -2.828 8.062 1.00 90.06 96 ILE A CA 1
ATOM 757 C C . ILE A 1 96 ? -11.938 -2.351 9.498 1.00 90.06 96 ILE A C 1
ATOM 759 O O . ILE A 1 96 ? -11.613 -1.191 9.721 1.00 90.06 96 ILE A O 1
ATOM 763 N N . ASP A 1 97 ? -12.085 -3.243 10.476 1.00 90.94 97 ASP A N 1
ATOM 764 C CA . ASP A 1 97 ? -11.742 -2.940 11.871 1.00 90.94 97 ASP A CA 1
ATOM 765 C C . ASP A 1 97 ? -10.235 -2.673 12.039 1.00 90.94 97 ASP A C 1
ATOM 767 O O . ASP A 1 97 ? -9.398 -3.333 11.416 1.00 90.94 97 ASP A O 1
ATOM 771 N N . ASP A 1 98 ? -9.882 -1.773 12.962 1.00 87.69 98 ASP A N 1
ATOM 772 C CA . ASP A 1 98 ? -8.490 -1.475 13.342 1.00 87.69 98 ASP A CA 1
ATOM 773 C C . ASP A 1 98 ? -7.699 -2.700 13.789 1.00 87.69 98 ASP A C 1
ATOM 775 O O . ASP A 1 98 ? -6.506 -2.782 13.517 1.00 87.69 98 ASP A O 1
ATOM 779 N N . LYS A 1 99 ? -8.343 -3.685 14.420 1.00 90.25 99 LYS A N 1
ATOM 780 C CA . LYS A 1 99 ? -7.676 -4.926 14.850 1.00 90.25 99 LYS A CA 1
ATOM 781 C C . LYS A 1 99 ? -6.960 -5.674 13.712 1.00 90.25 99 LYS A C 1
ATOM 783 O O . LYS A 1 99 ? -6.109 -6.514 13.986 1.00 90.25 99 LYS A O 1
ATOM 788 N N . HIS A 1 100 ? -7.309 -5.400 12.451 1.00 91.69 100 HIS A N 1
ATOM 789 C CA . HIS A 1 100 ? -6.705 -6.030 11.275 1.00 91.69 100 HIS A CA 1
ATOM 790 C C . HIS A 1 100 ? -5.579 -5.212 10.630 1.00 91.69 100 HIS A C 1
ATOM 792 O O . HIS A 1 100 ? -4.882 -5.737 9.759 1.00 91.69 100 HIS A O 1
ATOM 798 N N . VAL A 1 101 ? -5.377 -3.958 11.047 1.00 89.75 101 VAL A N 1
ATOM 799 C CA . VAL A 1 101 ? -4.383 -3.046 10.468 1.00 89.75 101 VAL A CA 1
ATOM 800 C C . VAL A 1 101 ? -3.550 -2.372 11.546 1.00 89.75 101 VAL A C 1
ATOM 802 O O . VAL A 1 101 ? -4.046 -1.646 12.400 1.00 89.75 101 VAL A O 1
ATOM 805 N N . ASN A 1 102 ? -2.238 -2.552 11.453 1.00 87.69 102 ASN A N 1
ATOM 806 C CA . ASN A 1 102 ? -1.279 -1.856 12.293 1.00 87.69 102 ASN A CA 1
ATOM 807 C C . ASN A 1 102 ? -0.861 -0.560 11.592 1.00 87.69 102 ASN A C 1
ATOM 809 O O . ASN A 1 102 ? -0.080 -0.571 10.629 1.00 87.69 102 ASN A O 1
ATOM 813 N N . ILE A 1 103 ? -1.433 0.545 12.067 1.00 82.81 103 ILE A N 1
ATOM 814 C CA . ILE A 1 103 ? -1.170 1.905 11.607 1.00 82.81 103 ILE A CA 1
ATOM 815 C C . ILE A 1 103 ? -0.457 2.653 12.734 1.00 82.81 103 ILE A C 1
ATOM 817 O O . ILE A 1 103 ? -1.097 3.116 13.677 1.00 82.81 103 ILE A O 1
ATOM 821 N N . LYS A 1 104 ? 0.867 2.783 12.626 1.00 75.00 104 LYS A N 1
ATOM 822 C CA . LYS A 1 104 ? 1.654 3.669 13.493 1.00 75.00 104 LYS A CA 1
ATOM 823 C C . LYS A 1 104 ? 1.665 5.078 12.914 1.00 75.00 104 LYS A C 1
ATOM 825 O O . LYS A 1 104 ? 1.723 5.243 11.695 1.00 75.00 104 LYS A O 1
ATOM 830 N N . ARG A 1 105 ? 1.562 6.095 13.768 1.00 66.12 105 ARG A N 1
ATOM 831 C CA . ARG A 1 105 ? 1.541 7.506 13.345 1.00 66.12 105 ARG A CA 1
ATOM 832 C C . ARG A 1 105 ? 2.930 8.119 13.494 1.00 66.12 105 ARG A C 1
ATOM 834 O O . ARG A 1 105 ? 3.744 7.644 14.269 1.00 66.12 105 ARG A O 1
ATOM 841 N N . ALA A 1 106 ? 3.188 9.211 12.775 1.00 56.16 106 ALA A N 1
ATOM 842 C CA . ALA A 1 106 ? 4.488 9.890 12.771 1.00 56.16 106 ALA A CA 1
ATOM 843 C C . ALA A 1 106 ? 4.957 10.409 14.148 1.00 56.16 106 ALA A C 1
ATOM 845 O O . ALA A 1 106 ? 6.135 10.706 14.299 1.00 56.16 106 ALA A O 1
ATOM 846 N N . ASN A 1 107 ? 4.050 10.494 15.127 1.00 55.19 107 ASN A N 1
ATOM 847 C CA . ASN A 1 107 ? 4.339 10.927 16.496 1.00 55.19 107 ASN A CA 1
ATOM 848 C C . ASN A 1 107 ? 4.509 9.750 17.470 1.00 55.19 107 ASN A C 1
ATOM 850 O O . ASN A 1 107 ? 4.632 9.981 18.667 1.00 55.19 107 ASN A O 1
ATOM 854 N N . ASP A 1 108 ? 4.447 8.505 16.992 1.00 57.41 108 ASP A N 1
ATOM 855 C CA . ASP A 1 108 ? 4.857 7.371 17.810 1.00 57.41 108 ASP A CA 1
ATOM 856 C C . ASP A 1 108 ? 6.391 7.393 17.855 1.00 57.41 108 ASP A C 1
ATOM 858 O O . ASP A 1 108 ? 7.040 7.225 16.825 1.00 57.41 108 ASP A O 1
ATOM 862 N N . ASP A 1 109 ? 6.963 7.618 19.041 1.00 51.94 109 ASP A N 1
ATOM 863 C CA . ASP A 1 109 ? 8.416 7.722 19.287 1.00 51.94 109 ASP A CA 1
ATOM 864 C C . ASP A 1 109 ? 9.190 6.412 19.022 1.00 51.94 109 ASP A C 1
ATOM 866 O O . ASP A 1 109 ? 10.415 6.354 19.122 1.00 51.94 109 ASP A O 1
ATOM 870 N N . ASP A 1 110 ? 8.472 5.347 18.673 1.00 55.00 110 ASP A N 1
ATOM 871 C CA . ASP A 1 110 ? 9.011 4.082 18.196 1.00 55.00 110 ASP A CA 1
ATOM 872 C C . ASP A 1 110 ? 9.233 4.172 16.673 1.00 55.00 110 ASP A C 1
ATOM 874 O O . ASP A 1 110 ? 8.416 4.753 15.959 1.00 55.00 110 ASP A O 1
ATOM 878 N N . ASP A 1 111 ? 10.300 3.574 16.132 1.00 52.34 111 ASP A N 1
ATOM 879 C CA . ASP A 1 111 ? 10.759 3.734 14.731 1.00 52.34 111 ASP A CA 1
ATOM 880 C C . ASP A 1 111 ? 9.689 3.493 13.633 1.00 52.34 111 ASP A C 1
ATOM 882 O O . ASP A 1 111 ? 9.900 3.787 12.453 1.00 52.34 111 ASP A O 1
ATOM 886 N N . GLY A 1 112 ? 8.509 2.985 13.989 1.00 55.06 112 GLY A N 1
ATOM 887 C CA . GLY A 1 112 ? 7.385 2.774 13.088 1.00 55.06 112 GLY A CA 1
ATOM 888 C C . GLY A 1 112 ? 6.572 4.011 12.687 1.00 55.06 112 GLY A C 1
ATOM 889 O O . GLY A 1 112 ? 5.710 3.854 11.826 1.00 55.06 112 GLY A O 1
ATOM 890 N N . GLY A 1 113 ? 6.836 5.213 13.214 1.00 67.25 113 GLY A N 1
ATOM 891 C CA . GLY A 1 113 ? 6.240 6.464 12.706 1.00 67.25 113 GLY A CA 1
ATOM 892 C C . GLY A 1 113 ? 6.885 7.005 11.416 1.00 67.25 113 GLY A C 1
ATOM 893 O O . GLY A 1 113 ? 6.311 7.848 10.722 1.00 67.25 113 GLY A O 1
ATOM 894 N N . LYS A 1 114 ? 8.074 6.505 11.055 1.00 82.88 114 LYS A N 1
ATOM 895 C CA . LYS A 1 114 ? 8.846 6.968 9.890 1.00 82.88 114 LYS A CA 1
ATOM 896 C C . LYS A 1 114 ? 8.411 6.274 8.599 1.00 82.88 114 LYS A C 1
ATOM 898 O O . LYS A 1 114 ? 7.875 5.161 8.608 1.00 82.88 114 LYS A O 1
ATOM 903 N N . PHE A 1 115 ? 8.666 6.933 7.468 1.00 89.25 115 PHE A N 1
ATOM 904 C CA . PHE A 1 115 ? 8.544 6.301 6.157 1.00 89.25 115 PHE A CA 1
ATOM 905 C C . PHE A 1 115 ? 9.456 5.071 6.080 1.00 89.25 115 PHE A C 1
ATOM 907 O O . PHE A 1 115 ? 10.635 5.152 6.416 1.00 89.25 115 PHE A O 1
ATOM 914 N N . SER A 1 116 ? 8.911 3.944 5.633 1.00 90.81 116 SER A N 1
ATOM 915 C CA . SER A 1 116 ? 9.670 2.709 5.420 1.00 90.81 116 SER A CA 1
ATOM 916 C C . SER A 1 116 ? 9.132 1.934 4.227 1.00 90.81 116 SER A C 1
ATOM 918 O O . SER A 1 116 ? 7.955 2.048 3.872 1.00 90.81 116 SER A O 1
ATOM 920 N N . ILE A 1 117 ? 10.017 1.150 3.619 1.00 92.88 117 ILE A N 1
ATOM 921 C CA . ILE A 1 117 ? 9.705 0.170 2.586 1.00 92.88 117 ILE A CA 1
ATOM 922 C C . ILE A 1 117 ? 10.175 -1.179 3.120 1.00 92.88 117 ILE A C 1
ATOM 924 O O . ILE A 1 117 ? 11.355 -1.318 3.421 1.00 92.88 117 ILE A O 1
ATOM 928 N N . ASP A 1 118 ? 9.275 -2.153 3.228 1.00 92.19 118 ASP A N 1
ATOM 929 C CA . ASP A 1 118 ? 9.617 -3.508 3.664 1.00 92.19 118 ASP A CA 1
ATOM 930 C C . ASP A 1 118 ? 8.899 -4.565 2.826 1.00 92.19 118 ASP A C 1
ATOM 932 O O . ASP A 1 118 ? 7.902 -4.292 2.163 1.00 92.19 118 ASP A O 1
ATOM 936 N N . ILE A 1 119 ? 9.368 -5.803 2.939 1.00 92.25 119 ILE A N 1
ATOM 937 C CA . ILE A 1 119 ? 8.731 -7.002 2.371 1.00 92.25 119 ILE A CA 1
ATOM 938 C C . ILE A 1 119 ? 8.139 -7.924 3.449 1.00 92.25 119 ILE A C 1
ATOM 940 O O . ILE A 1 119 ? 7.381 -8.840 3.149 1.00 92.25 119 ILE A O 1
ATOM 944 N N . THR A 1 120 ? 8.468 -7.681 4.720 1.00 93.56 120 THR A N 1
ATOM 945 C CA . THR A 1 120 ? 7.984 -8.474 5.856 1.00 93.56 120 THR A CA 1
ATOM 946 C C . THR A 1 120 ? 6.658 -7.897 6.363 1.00 93.56 120 THR A C 1
ATOM 948 O O . THR A 1 120 ? 6.587 -6.681 6.593 1.00 93.56 120 THR A O 1
ATOM 951 N N . PRO A 1 121 ? 5.617 -8.726 6.568 1.00 93.50 121 PRO A N 1
ATOM 952 C CA . PRO A 1 121 ? 4.312 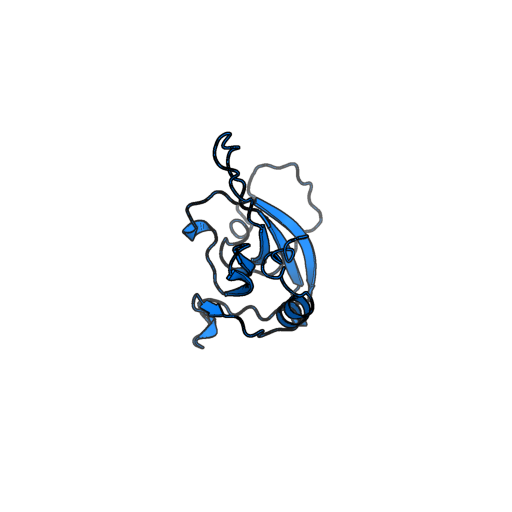-8.260 7.018 1.00 93.50 121 PRO A CA 1
ATOM 953 C C . PRO A 1 121 ? 4.328 -7.939 8.522 1.00 93.50 121 PRO A C 1
ATOM 955 O O . PRO A 1 121 ? 4.993 -8.613 9.309 1.00 93.50 121 PRO A O 1
ATOM 958 N N . ARG A 1 122 ? 3.560 -6.932 8.942 1.00 91.69 122 ARG A N 1
ATOM 959 C CA . ARG A 1 122 ? 3.430 -6.459 10.333 1.00 91.69 122 ARG A CA 1
ATOM 960 C C . ARG A 1 122 ? 2.021 -6.614 10.905 1.00 91.69 122 ARG A C 1
ATOM 962 O O . ARG A 1 122 ? 1.863 -6.564 12.121 1.00 91.69 122 ARG A O 1
ATOM 969 N N . ASP A 1 123 ? 1.007 -6.788 10.062 1.00 92.19 123 ASP A N 1
ATOM 970 C CA . ASP A 1 123 ? -0.385 -6.968 10.483 1.00 92.19 123 ASP A CA 1
ATOM 971 C C . ASP A 1 123 ? -1.114 -8.050 9.684 1.00 92.19 123 ASP A C 1
ATOM 973 O O . ASP A 1 123 ? -0.551 -8.670 8.780 1.00 92.19 123 ASP A O 1
ATOM 977 N N . GLU A 1 124 ? -2.363 -8.317 10.063 1.00 94.06 124 GLU A N 1
ATOM 978 C CA . GLU A 1 124 ? -3.173 -9.357 9.434 1.00 94.06 124 GLU A CA 1
ATOM 979 C C . GLU A 1 124 ? -3.480 -9.047 7.967 1.00 94.06 124 GLU A C 1
ATOM 981 O O . GLU A 1 124 ? -3.436 -9.961 7.145 1.00 94.06 124 GLU A O 1
ATOM 986 N N . LEU A 1 125 ? -3.719 -7.782 7.606 1.00 93.19 125 LEU A N 1
ATOM 987 C CA . LEU A 1 125 ? -3.957 -7.397 6.213 1.00 93.19 125 LEU A CA 1
ATOM 988 C C . LEU A 1 125 ? -2.723 -7.651 5.329 1.00 93.19 125 LEU A C 1
ATOM 990 O O . LEU A 1 125 ? -2.848 -8.225 4.248 1.00 93.19 125 LEU A O 1
ATOM 994 N N . GLU A 1 126 ? -1.528 -7.284 5.794 1.00 94.69 126 GLU A N 1
ATOM 995 C CA . GLU A 1 126 ? -0.262 -7.541 5.099 1.00 94.69 126 GLU A CA 1
ATOM 996 C C . GLU A 1 126 ? 0.031 -9.048 4.989 1.00 94.69 126 GLU A C 1
ATOM 998 O O . GLU A 1 126 ? 0.480 -9.518 3.941 1.00 94.69 126 GLU A O 1
ATOM 1003 N N . LYS A 1 127 ? -0.286 -9.835 6.027 1.00 95.31 127 LYS A N 1
ATOM 1004 C CA . LYS A 1 127 ? -0.188 -11.304 5.970 1.00 95.31 127 LYS A CA 1
ATOM 1005 C C . LYS A 1 127 ? -1.150 -11.909 4.949 1.00 95.31 127 LYS A C 1
ATOM 1007 O O . LYS A 1 127 ? -0.774 -12.864 4.275 1.00 95.31 127 LYS A O 1
ATOM 1012 N N . GLN A 1 128 ? -2.373 -11.384 4.823 1.00 94.50 128 GLN A N 1
ATOM 1013 C CA . GLN A 1 128 ? -3.301 -11.836 3.781 1.00 94.50 128 GLN A CA 1
ATOM 1014 C C . GLN A 1 128 ? -2.786 -11.481 2.385 1.00 94.50 128 GLN A C 1
ATOM 1016 O O . GLN A 1 128 ? -2.878 -12.311 1.486 1.00 94.50 128 GLN A O 1
ATOM 1021 N N . ALA A 1 129 ? -2.201 -10.293 2.207 1.00 91.62 129 ALA A N 1
ATOM 1022 C CA . ALA A 1 129 ? -1.641 -9.881 0.921 1.00 91.62 129 ALA A CA 1
ATOM 1023 C C . ALA A 1 129 ? -0.523 -10.823 0.434 1.00 91.62 129 ALA A C 1
ATOM 1025 O O . ALA A 1 129 ? -0.461 -11.120 -0.754 1.00 91.62 129 ALA A O 1
ATOM 1026 N N . LEU A 1 130 ? 0.303 -11.357 1.341 1.00 92.25 130 LEU A N 1
ATOM 1027 C CA . LEU A 1 130 ? 1.362 -12.323 1.007 1.00 92.25 130 LEU A CA 1
ATOM 1028 C C . LEU A 1 130 ? 0.869 -13.700 0.564 1.00 92.25 130 LEU A C 1
ATOM 1030 O O . LEU A 1 130 ? 1.657 -14.475 0.038 1.00 92.25 130 LEU A O 1
ATOM 1034 N N . ARG A 1 131 ? -0.407 -14.032 0.780 1.00 92.50 131 ARG A N 1
ATOM 1035 C CA . ARG A 1 131 ? -0.976 -15.306 0.311 1.00 92.50 131 ARG A CA 1
ATOM 1036 C C . ARG A 1 131 ? -1.269 -15.305 -1.187 1.00 92.50 131 ARG A C 1
ATOM 1038 O O . ARG A 1 131 ? -1.659 -16.338 -1.721 1.00 92.50 131 ARG A O 1
ATOM 1045 N N . VAL A 1 132 ? -1.145 -14.151 -1.838 1.00 87.12 132 VAL A N 1
ATOM 1046 C CA . VAL A 1 132 ? -1.314 -14.002 -3.278 1.00 87.12 132 VAL A CA 1
ATOM 1047 C C . VAL A 1 132 ? 0.066 -13.830 -3.888 1.00 87.12 132 VAL A C 1
ATOM 1049 O O . VAL A 1 132 ? 0.689 -12.778 -3.732 1.00 87.12 132 VAL A O 1
ATOM 1052 N N . ASP A 1 133 ? 0.534 -14.862 -4.582 1.00 85.75 133 ASP A N 1
ATOM 1053 C CA . ASP A 1 133 ? 1.836 -14.810 -5.231 1.00 85.75 133 ASP A CA 1
ATOM 1054 C C . ASP A 1 133 ? 1.852 -13.729 -6.323 1.00 85.75 133 ASP A C 1
ATOM 1056 O O . ASP A 1 133 ? 0.920 -13.636 -7.136 1.00 85.75 133 ASP A O 1
ATOM 1060 N N . PRO A 1 134 ? 2.896 -12.884 -6.364 1.00 84.94 134 PRO A N 1
ATOM 1061 C CA . PRO A 1 134 ? 3.071 -11.953 -7.462 1.00 84.94 134 PRO A CA 1
ATOM 1062 C C . PRO A 1 134 ? 3.356 -12.725 -8.762 1.00 84.94 134 PRO A C 1
ATOM 1064 O O . PRO A 1 134 ? 3.868 -13.847 -8.726 1.00 84.94 134 PRO A O 1
ATOM 1067 N N . PRO A 1 135 ? 3.073 -12.135 -9.935 1.00 79.44 135 PRO A N 1
ATOM 1068 C CA . PRO A 1 135 ? 3.389 -12.777 -11.204 1.00 79.44 135 PRO A CA 1
ATOM 1069 C C . PRO A 1 135 ? 4.880 -13.131 -11.307 1.00 79.44 135 PRO A C 1
ATOM 1071 O O . PRO A 1 135 ? 5.749 -12.294 -11.044 1.00 79.44 135 PRO A O 1
ATOM 1074 N N . GLY A 1 136 ? 5.173 -14.362 -11.726 1.00 74.50 136 GLY A N 1
ATOM 1075 C CA . GLY A 1 136 ? 6.541 -14.804 -11.988 1.00 74.50 136 GLY A CA 1
ATOM 1076 C C . GLY A 1 136 ? 7.178 -14.090 -13.190 1.00 74.50 136 GLY A C 1
ATOM 1077 O O . GLY A 1 136 ? 6.483 -13.410 -13.960 1.00 74.50 136 GLY A O 1
ATOM 1078 N N . PRO A 1 137 ? 8.504 -14.229 -13.375 1.00 75.44 137 PRO A N 1
ATOM 1079 C CA . PRO A 1 137 ? 9.153 -13.865 -14.627 1.00 75.44 137 PRO A CA 1
ATOM 1080 C C . PRO A 1 137 ? 8.467 -14.563 -15.802 1.00 75.44 137 PRO A C 1
ATOM 1082 O O . PRO A 1 137 ? 7.900 -15.647 -15.659 1.00 75.44 137 PRO A O 1
ATOM 1085 N N . ARG A 1 138 ? 8.516 -13.943 -16.979 1.00 68.31 138 ARG A N 1
ATOM 1086 C CA . ARG A 1 138 ? 7.980 -14.556 -18.193 1.00 68.31 138 ARG A CA 1
ATOM 1087 C C . ARG A 1 138 ? 8.753 -15.853 -18.457 1.00 68.31 138 ARG A C 1
ATOM 1089 O O . ARG A 1 138 ? 9.964 -15.792 -18.641 1.00 68.31 138 ARG A O 1
ATOM 1096 N N . GLU A 1 139 ? 8.069 -16.995 -18.472 1.00 62.50 139 GLU A N 1
ATOM 1097 C CA . GLU A 1 139 ? 8.673 -18.243 -18.940 1.00 62.50 139 GLU A CA 1
ATOM 1098 C C . GLU A 1 139 ? 9.071 -18.059 -20.410 1.00 62.50 139 GLU A C 1
ATOM 1100 O O . GLU A 1 139 ? 8.250 -17.690 -21.257 1.00 62.50 139 GLU A O 1
ATOM 1105 N N . GLU A 1 140 ? 10.353 -18.251 -20.707 1.00 54.66 140 GLU A N 1
ATOM 1106 C CA . GLU A 1 140 ? 10.817 -18.413 -22.076 1.00 54.66 140 GLU A CA 1
ATOM 1107 C C . GLU A 1 140 ? 10.344 -19.802 -22.514 1.00 54.66 140 GLU A C 1
ATOM 1109 O O . GLU A 1 140 ? 10.729 -20.805 -21.915 1.00 54.66 140 GLU A O 1
ATOM 1114 N N . VAL A 1 141 ? 9.429 -19.870 -23.486 1.00 59.31 141 VAL A N 1
ATOM 1115 C CA . VAL A 1 141 ? 8.999 -21.159 -24.042 1.00 59.31 141 VAL A CA 1
ATOM 1116 C C . VAL A 1 141 ? 10.251 -21.801 -24.647 1.00 59.31 141 VAL A C 1
ATOM 1118 O O . VAL A 1 141 ? 10.833 -21.183 -25.544 1.00 59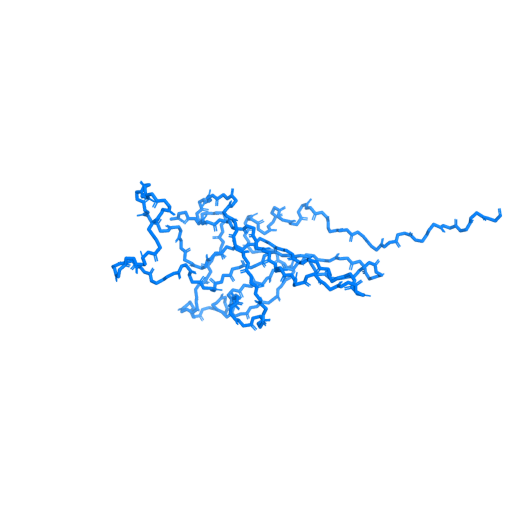.31 141 VAL A O 1
ATOM 1121 N N . PRO A 1 142 ? 10.702 -22.982 -24.179 1.00 51.03 142 PRO A N 1
ATOM 1122 C CA . PRO A 1 142 ? 11.834 -23.659 -24.793 1.00 51.03 142 PRO A CA 1
ATOM 1123 C C . PRO A 1 142 ? 11.506 -23.873 -26.268 1.00 51.03 142 PRO A C 1
ATOM 1125 O O . PRO A 1 142 ? 10.396 -24.303 -26.588 1.00 51.03 142 PRO A O 1
ATOM 1128 N N . GLY A 1 143 ? 12.440 -23.503 -27.144 1.00 57.12 143 GLY A N 1
ATOM 1129 C CA . GLY A 1 143 ? 12.274 -23.574 -28.589 1.00 57.12 143 GLY A CA 1
ATOM 1130 C C . GLY A 1 143 ? 11.658 -24.902 -29.019 1.00 57.12 143 GLY A C 1
ATOM 1131 O O . GLY A 1 143 ? 12.121 -25.974 -28.636 1.00 57.12 143 GLY A O 1
ATOM 1132 N N . VAL A 1 144 ? 10.583 -24.811 -29.796 1.00 51.94 144 VAL A N 1
ATOM 1133 C CA . VAL A 1 144 ? 10.193 -25.897 -30.688 1.00 51.94 144 VAL A CA 1
ATOM 1134 C C . VAL A 1 144 ? 11.260 -25.902 -31.779 1.00 51.94 144 VAL A C 1
ATOM 1136 O O . VAL A 1 144 ? 11.256 -25.003 -32.622 1.00 51.94 144 VAL A O 1
ATOM 1139 N N . ASP A 1 145 ? 12.207 -26.834 -31.671 1.00 53.47 145 ASP A N 1
ATOM 1140 C CA . ASP A 1 145 ? 13.140 -27.187 -32.748 1.00 53.47 145 ASP A CA 1
AT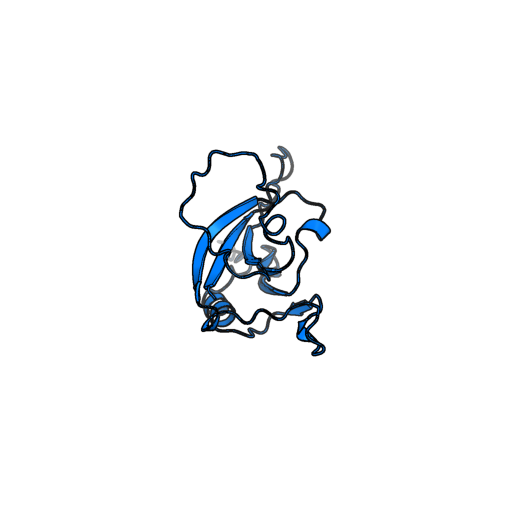OM 1141 C C . ASP A 1 145 ? 12.388 -27.753 -33.966 1.00 53.47 145 ASP A C 1
ATOM 1143 O O . ASP A 1 145 ? 11.387 -28.489 -33.770 1.00 53.47 145 ASP A O 1
#

InterPro domains:
  IPR046670 Protein of unknown function DUF6540 [PF20174] (11-138)

Foldseek 3Di:
DKWWKWWKWFDDDDDPPDRDDIFIWIWIFLDHDPPDDDDDPPDPDPDPPDDPDRFQFTKTWGWDDDLAQFIAIKIWHRDRNVVPPTDMDIDTDDMGDCQQDDRDDLPPPPPRNDIDMDRDDDGNVSVVSVVDDGGGRDDDDPDPD

Radius of gyration: 18.18 Å; chains: 1; bounding box: 38×51×52 Å

pLDDT: mean 76.62, std 17.77, range [40.84, 95.5]